Protein AF-A0AAW6RFQ7-F1 (afdb_monomer)

Organism: Gordonia rubripertincta (NCBI:txid36822)

Sequence (162 aa):
MSTLATMWAPAADTDRCWPTSPATTRRVLVVAREHMSGIAAAADVLRAAHEGTAPLGVQVCGLITVAAEPARASKDVLRYARTVAELAPHSYRVPWVKSLIPLLHRQLPTWRPTDGVKATRANPDGVLASVPSAIAAVGQQICDDLAADRAAAHSDPSQTVA

Structure (mmCIF, N/CA/C/O backbone):
data_AF-A0AAW6RFQ7-F1
#
_entry.id   AF-A0AAW6RFQ7-F1
#
loop_
_atom_site.group_PDB
_atom_site.id
_atom_site.type_symbol
_atom_site.label_atom_id
_atom_site.label_alt_id
_atom_site.label_comp_id
_atom_site.label_asym_id
_atom_site.label_entity_id
_atom_site.label_seq_id
_atom_site.pdbx_PDB_ins_code
_atom_site.Cartn_x
_atom_site.Cartn_y
_atom_site.Cartn_z
_atom_site.occupancy
_atom_site.B_iso_or_equiv
_atom_site.auth_seq_id
_atom_site.auth_comp_id
_atom_site.auth_asym_id
_atom_site.auth_atom_id
_atom_site.pdbx_PDB_model_num
ATOM 1 N N . MET A 1 1 ? -0.069 -14.949 0.328 1.00 72.75 1 MET A N 1
ATOM 2 C CA . MET A 1 1 ? 1.100 -14.046 0.495 1.00 72.75 1 MET A CA 1
ATOM 3 C C . MET A 1 1 ? 1.425 -13.313 -0.797 1.00 72.75 1 MET A C 1
ATOM 5 O O . MET A 1 1 ? 1.727 -13.935 -1.813 1.00 72.75 1 MET A O 1
ATOM 9 N N . SER A 1 2 ? 1.382 -11.985 -0.735 1.00 91.31 2 SER A N 1
ATOM 10 C CA . SER A 1 2 ? 1.662 -11.060 -1.835 1.00 91.31 2 SER A CA 1
ATOM 11 C C . SER A 1 2 ? 3.108 -10.556 -1.842 1.00 91.31 2 SER A C 1
ATOM 13 O O . SER A 1 2 ? 3.822 -10.629 -0.845 1.00 91.31 2 SER A O 1
ATOM 15 N N . THR A 1 3 ? 3.550 -10.008 -2.977 1.00 95.31 3 THR A N 1
ATOM 16 C CA . THR A 1 3 ? 4.915 -9.488 -3.165 1.00 95.31 3 THR A CA 1
ATOM 17 C C . THR A 1 3 ? 5.287 -8.423 -2.128 1.00 95.31 3 THR A C 1
ATOM 19 O O . THR A 1 3 ? 6.368 -8.498 -1.553 1.00 95.31 3 THR A O 1
ATOM 22 N N . LEU A 1 4 ? 4.405 -7.450 -1.855 1.00 96.00 4 LEU A N 1
ATOM 23 C CA . LEU A 1 4 ? 4.673 -6.395 -0.867 1.00 96.00 4 LEU A CA 1
ATOM 24 C C . LEU A 1 4 ? 4.757 -6.950 0.559 1.00 96.00 4 LEU A C 1
ATOM 26 O O . LEU A 1 4 ? 5.674 -6.582 1.285 1.00 96.00 4 LEU A O 1
ATOM 30 N N . ALA A 1 5 ? 3.862 -7.873 0.931 1.00 94.88 5 ALA A N 1
ATOM 31 C CA . ALA A 1 5 ? 3.899 -8.515 2.244 1.00 94.88 5 ALA A CA 1
ATOM 32 C C . ALA A 1 5 ? 5.208 -9.294 2.469 1.00 94.88 5 ALA A C 1
ATOM 34 O O . ALA A 1 5 ? 5.745 -9.293 3.566 1.00 94.88 5 ALA A O 1
ATOM 35 N N . THR A 1 6 ? 5.765 -9.909 1.425 1.00 96.06 6 THR A N 1
ATOM 36 C CA . THR A 1 6 ? 7.060 -10.607 1.518 1.00 96.06 6 THR A CA 1
ATOM 37 C C . THR A 1 6 ? 8.250 -9.651 1.569 1.00 96.06 6 THR A C 1
ATOM 39 O O . THR A 1 6 ? 9.237 -9.913 2.261 1.00 96.06 6 THR A O 1
ATOM 42 N N . MET A 1 7 ? 8.175 -8.531 0.846 1.00 96.75 7 MET A N 1
ATOM 43 C CA . MET A 1 7 ? 9.265 -7.555 0.796 1.00 96.75 7 MET A CA 1
ATOM 44 C C . MET A 1 7 ? 9.311 -6.637 2.018 1.00 96.75 7 MET A C 1
ATOM 46 O O . MET A 1 7 ? 10.375 -6.100 2.312 1.00 96.75 7 MET A O 1
ATOM 50 N N . TRP A 1 8 ? 8.215 -6.462 2.751 1.00 97.25 8 TRP A N 1
ATOM 51 C CA . TRP A 1 8 ? 8.188 -5.686 3.989 1.00 97.25 8 TRP A CA 1
ATOM 52 C C . TRP A 1 8 ? 8.020 -6.611 5.190 1.00 97.25 8 TRP A C 1
ATOM 54 O O . TRP A 1 8 ? 6.917 -7.059 5.477 1.00 97.25 8 TRP A O 1
ATOM 64 N N . ALA A 1 9 ? 9.096 -6.822 5.953 1.00 96.19 9 ALA A N 1
ATOM 65 C CA . ALA A 1 9 ? 9.071 -7.640 7.167 1.00 96.19 9 ALA A CA 1
ATOM 66 C C . ALA A 1 9 ? 7.926 -7.332 8.159 1.00 96.19 9 ALA A C 1
ATOM 68 O O . ALA A 1 9 ? 7.416 -8.283 8.748 1.00 96.19 9 ALA A O 1
ATOM 69 N N . PRO A 1 10 ? 7.518 -6.064 8.401 1.00 93.81 10 PRO A N 1
ATOM 70 C CA . PRO A 1 10 ? 6.429 -5.781 9.338 1.00 93.81 10 PRO A CA 1
ATOM 71 C C . PRO A 1 10 ? 5.029 -6.040 8.757 1.00 93.81 10 PRO A C 1
ATOM 73 O O . PRO A 1 10 ? 4.047 -5.922 9.488 1.00 93.81 10 PRO A O 1
ATOM 76 N N . ALA A 1 11 ? 4.913 -6.340 7.462 1.00 94.19 11 ALA A N 1
ATOM 77 C CA . ALA A 1 11 ? 3.638 -6.533 6.793 1.00 94.19 11 ALA A CA 1
ATOM 78 C C . ALA A 1 11 ? 3.251 -8.015 6.733 1.00 94.19 11 ALA A C 1
ATOM 80 O O . ALA A 1 11 ? 4.088 -8.910 6.658 1.00 94.19 11 ALA A O 1
ATOM 81 N N . ALA A 1 12 ? 1.946 -8.260 6.703 1.00 93.19 12 ALA A N 1
ATOM 82 C CA . ALA A 1 12 ? 1.369 -9.561 6.412 1.00 93.19 12 ALA A CA 1
ATOM 83 C C . ALA A 1 12 ? 0.228 -9.384 5.409 1.00 93.19 12 ALA A C 1
ATOM 85 O O . ALA A 1 12 ? -0.438 -8.350 5.381 1.00 93.19 12 ALA A O 1
ATOM 86 N N . ASP A 1 13 ? 0.020 -10.396 4.573 1.00 93.69 13 ASP A N 1
ATOM 87 C CA . ASP A 1 13 ? -1.126 -10.447 3.672 1.00 93.69 13 ASP A CA 1
ATOM 88 C C . ASP A 1 13 ? -2.339 -10.988 4.431 1.00 93.69 13 ASP A C 1
ATOM 90 O O . ASP A 1 13 ? -2.220 -11.978 5.153 1.00 93.69 13 ASP A O 1
ATOM 94 N N . THR A 1 14 ? -3.494 -10.349 4.268 1.00 91.69 14 THR A N 1
ATOM 95 C CA . THR A 1 14 ? -4.755 -10.794 4.872 1.00 91.69 14 THR A CA 1
ATOM 96 C C . THR A 1 14 ? -5.622 -11.595 3.897 1.00 91.69 14 THR A C 1
ATOM 98 O O . THR A 1 14 ? -6.793 -11.842 4.177 1.00 91.69 14 THR A O 1
ATOM 101 N N . ASP A 1 15 ? -5.071 -11.977 2.737 1.00 91.12 15 ASP A N 1
ATOM 102 C CA . ASP A 1 15 ? -5.719 -12.777 1.690 1.00 91.12 15 ASP A CA 1
ATOM 103 C C . ASP A 1 15 ? -7.090 -12.211 1.267 1.00 91.12 15 ASP A C 1
ATOM 105 O O . ASP A 1 15 ? -8.034 -12.941 0.969 1.00 91.12 15 ASP A O 1
ATOM 109 N N . ARG A 1 16 ? -7.178 -10.873 1.196 1.00 90.69 16 ARG A N 1
ATOM 110 C CA . ARG A 1 16 ? -8.393 -10.096 0.862 1.00 90.69 16 ARG A CA 1
ATOM 111 C C . ARG A 1 16 ? -9.527 -10.183 1.891 1.00 90.69 16 ARG A C 1
ATOM 113 O O . ARG A 1 16 ? -10.656 -9.808 1.583 1.00 90.69 16 ARG A O 1
ATOM 120 N N . CYS A 1 17 ? -9.223 -10.600 3.113 1.00 90.94 17 CYS A N 1
ATOM 121 C CA . CYS A 1 17 ? -10.136 -10.563 4.251 1.00 90.94 17 CYS A CA 1
ATOM 122 C C . CYS A 1 17 ? -9.695 -9.500 5.267 1.00 90.94 17 CYS A C 1
ATOM 124 O O . CYS A 1 17 ? -8.541 -9.069 5.287 1.00 90.94 17 CYS A O 1
ATOM 126 N N . TRP A 1 18 ? -10.605 -9.080 6.146 1.00 91.94 18 TRP A N 1
ATOM 127 C CA . TRP A 1 18 ? -10.227 -8.278 7.309 1.00 91.94 18 TRP A CA 1
ATOM 128 C C . TRP A 1 18 ? -9.437 -9.128 8.315 1.00 91.94 18 TRP A C 1
ATOM 130 O O . TRP A 1 18 ? -9.772 -10.301 8.504 1.00 91.94 18 TRP A O 1
ATOM 140 N N . PRO A 1 19 ? -8.422 -8.574 9.003 1.00 90.50 19 PRO A N 1
ATOM 141 C CA . PRO A 1 19 ? -7.747 -9.295 10.072 1.00 90.50 19 PRO A CA 1
ATOM 142 C C . PRO A 1 19 ? -8.709 -9.474 11.252 1.00 90.50 19 PRO A C 1
ATOM 144 O O . PRO A 1 19 ? -9.182 -8.506 11.844 1.00 90.50 19 PRO A O 1
ATOM 147 N N . THR A 1 20 ? -9.005 -10.723 11.602 1.00 82.44 20 THR A N 1
ATOM 148 C CA . THR A 1 20 ? -9.991 -11.055 12.644 1.00 82.44 20 THR A CA 1
ATOM 149 C C . THR A 1 20 ? -9.354 -11.351 14.000 1.00 82.44 20 THR A C 1
ATOM 151 O O . THR A 1 20 ? -9.986 -11.149 15.038 1.00 82.44 20 THR A O 1
ATOM 154 N N . SER A 1 21 ? -8.089 -11.777 14.037 1.00 82.69 21 SER A N 1
ATOM 155 C CA . SER A 1 21 ? -7.432 -12.144 15.293 1.00 82.69 21 SER A CA 1
ATOM 156 C C . SER A 1 21 ? -7.192 -10.916 16.187 1.00 82.69 21 SER A C 1
ATOM 158 O O . SER A 1 21 ? -6.618 -9.925 15.730 1.00 82.69 21 SER A O 1
ATOM 160 N N . PRO A 1 22 ? -7.632 -10.937 17.461 1.00 76.75 22 PRO A N 1
ATOM 161 C CA . PRO A 1 22 ? -7.318 -9.881 18.430 1.00 76.75 22 PRO A CA 1
ATOM 162 C C . PRO A 1 22 ? -5.865 -9.928 18.901 1.00 76.75 22 PRO A C 1
ATOM 164 O O . PRO A 1 22 ? -5.359 -8.932 19.403 1.00 76.75 22 PRO A O 1
ATOM 167 N N . ALA A 1 23 ? -5.187 -11.065 18.726 1.00 77.94 23 ALA A N 1
ATOM 168 C CA . ALA A 1 23 ? -3.791 -11.238 19.118 1.00 77.94 23 ALA A CA 1
ATOM 169 C C . ALA A 1 23 ? -2.801 -10.607 18.120 1.00 77.94 23 ALA A C 1
ATOM 171 O O . ALA A 1 23 ? -1.606 -10.544 18.394 1.00 77.94 23 ALA A O 1
ATOM 172 N N . THR A 1 24 ? -3.278 -10.158 16.956 1.00 76.81 24 THR A N 1
ATOM 173 C CA . THR A 1 24 ? -2.456 -9.552 15.903 1.00 76.81 24 THR A CA 1
ATOM 174 C C . THR A 1 24 ? -2.784 -8.079 15.727 1.00 76.81 24 THR A C 1
ATOM 176 O O . THR A 1 24 ? -3.908 -7.651 15.977 1.00 76.81 24 THR A O 1
ATOM 179 N N . THR A 1 25 ? -1.822 -7.300 15.229 1.00 79.94 25 THR A N 1
ATOM 180 C CA . THR A 1 25 ? -2.070 -5.903 14.855 1.00 79.94 25 THR A CA 1
ATOM 181 C C . THR A 1 25 ? -3.185 -5.829 13.811 1.00 79.94 25 THR A C 1
ATOM 183 O O . THR A 1 25 ? -3.111 -6.482 12.775 1.00 79.94 25 THR A O 1
ATOM 186 N N . ARG A 1 26 ? -4.205 -5.007 14.075 1.00 89.50 26 ARG A N 1
ATOM 187 C CA . ARG A 1 26 ? -5.365 -4.795 13.192 1.00 89.50 26 ARG A CA 1
ATOM 188 C C . ARG A 1 26 ? -5.288 -3.477 12.405 1.00 89.50 26 ARG A C 1
ATOM 190 O O . ARG A 1 26 ? -6.310 -2.925 12.011 1.00 89.50 26 ARG A O 1
ATOM 197 N N . ARG A 1 27 ? -4.070 -2.972 12.184 1.00 93.31 27 ARG A N 1
ATOM 198 C CA . ARG A 1 27 ? -3.789 -1.836 11.293 1.00 93.31 27 ARG A CA 1
ATOM 199 C C . ARG A 1 27 ? -3.691 -2.341 9.861 1.00 93.31 27 ARG A C 1
ATOM 201 O O . ARG A 1 27 ? -2.885 -3.226 9.587 1.00 93.31 27 ARG A O 1
ATOM 208 N N . VAL A 1 28 ? -4.518 -1.803 8.974 1.00 95.25 28 VAL A N 1
ATOM 209 C CA . VAL A 1 28 ? -4.699 -2.313 7.612 1.00 95.25 28 VAL A CA 1
ATOM 210 C C . VAL A 1 28 ? -4.349 -1.242 6.593 1.00 95.25 28 VAL A C 1
ATOM 212 O O . VAL A 1 28 ? -4.797 -0.101 6.684 1.00 95.25 28 VAL A O 1
ATOM 215 N N . LEU A 1 29 ? -3.582 -1.642 5.585 1.00 97.00 29 LEU A N 1
ATOM 216 C CA . LEU A 1 29 ? -3.356 -0.869 4.371 1.00 97.00 29 LEU A CA 1
ATOM 217 C C . LEU A 1 29 ? -4.093 -1.566 3.229 1.00 97.00 29 LEU A C 1
ATOM 219 O O . LEU A 1 29 ? -3.898 -2.760 3.000 1.00 97.00 29 LEU A O 1
ATOM 223 N N . VAL A 1 30 ? -4.938 -0.829 2.515 1.00 97.50 30 VAL A N 1
ATOM 224 C CA . VAL A 1 30 ? -5.637 -1.349 1.334 1.00 97.50 30 VAL A CA 1
ATOM 225 C C . VAL A 1 30 ? -4.704 -1.219 0.140 1.00 97.50 30 VAL A C 1
ATOM 227 O O . VAL A 1 30 ? -4.186 -0.138 -0.117 1.00 97.50 30 VAL A O 1
ATOM 230 N N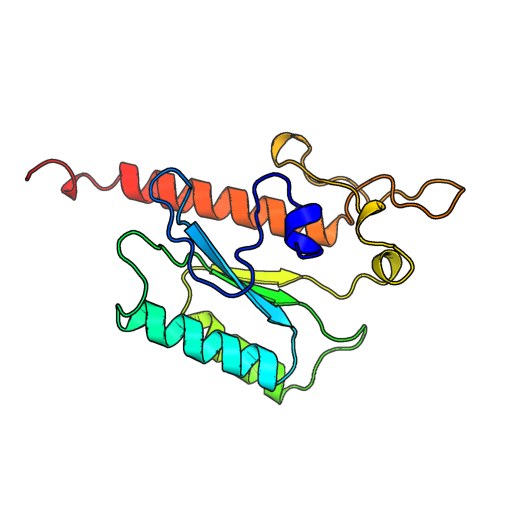 . VAL A 1 31 ? -4.475 -2.302 -0.600 1.00 97.88 31 VAL A N 1
ATOM 231 C CA . VAL A 1 31 ? -3.596 -2.295 -1.778 1.00 97.88 31 VAL A CA 1
ATOM 232 C C . VAL A 1 31 ? -4.421 -2.490 -3.041 1.00 97.88 31 VAL A C 1
ATOM 234 O O . VAL A 1 31 ? -5.171 -3.458 -3.151 1.00 97.88 31 VAL A O 1
ATOM 237 N N . ALA A 1 32 ? -4.227 -1.622 -4.030 1.00 97.44 32 ALA A N 1
ATOM 238 C CA . ALA A 1 32 ? -4.809 -1.776 -5.358 1.00 97.44 32 ALA A CA 1
ATOM 239 C C . ALA A 1 32 ? -3.785 -1.483 -6.451 1.00 97.44 32 ALA A C 1
ATOM 241 O O . ALA A 1 32 ? -2.972 -0.566 -6.344 1.00 97.44 32 ALA A O 1
ATOM 242 N N . ARG A 1 33 ? -3.839 -2.237 -7.552 1.00 96.06 33 ARG A N 1
ATOM 243 C CA . ARG A 1 33 ? -3.130 -1.826 -8.767 1.00 96.06 33 ARG A CA 1
ATOM 244 C C . ARG A 1 33 ? -3.888 -0.700 -9.470 1.00 96.06 33 ARG A C 1
ATOM 246 O O . ARG A 1 33 ? -5.112 -0.624 -9.392 1.00 96.06 33 ARG A O 1
ATOM 253 N N . GLU A 1 34 ? -3.154 0.130 -10.207 1.00 96.50 34 GLU A N 1
ATOM 254 C CA . GLU A 1 34 ? -3.669 1.229 -11.037 1.00 96.50 34 GLU A CA 1
ATOM 255 C C . GLU A 1 34 ? -4.422 0.712 -12.285 1.00 96.50 34 GLU A C 1
ATOM 257 O O . GLU A 1 34 ? -4.051 0.986 -13.423 1.00 96.50 34 GLU A O 1
ATOM 262 N N . HIS A 1 35 ? -5.504 -0.039 -12.073 1.00 95.62 35 HIS A N 1
ATOM 263 C CA . HIS A 1 35 ? -6.517 -0.395 -13.069 1.00 95.62 35 HIS A CA 1
ATOM 264 C C . HIS A 1 35 ? -7.909 -0.124 -12.492 1.00 95.62 35 HIS A C 1
ATOM 266 O O . HIS A 1 35 ? -8.109 -0.216 -11.281 1.00 95.62 35 HIS A O 1
ATOM 272 N N . MET A 1 36 ? -8.887 0.181 -13.352 1.00 96.25 36 MET A N 1
ATOM 273 C CA . MET A 1 36 ? -10.207 0.650 -12.906 1.00 96.25 36 MET A CA 1
ATOM 274 C C . MET A 1 36 ? -10.879 -0.308 -11.911 1.00 96.25 36 MET A C 1
ATOM 276 O O . MET A 1 36 ? -11.360 0.130 -10.874 1.00 96.25 36 MET A O 1
ATOM 280 N N . SER A 1 37 ? -10.835 -1.619 -12.170 1.00 96.88 37 SER A N 1
ATOM 281 C CA . SER A 1 37 ? -11.415 -2.621 -11.265 1.00 96.88 37 SER A CA 1
ATOM 282 C C . SER A 1 37 ? -10.713 -2.711 -9.906 1.00 96.88 37 SER A C 1
ATOM 284 O O . SER A 1 37 ? -11.359 -3.005 -8.908 1.00 96.88 37 SER A O 1
ATOM 286 N N . GLY A 1 38 ? -9.406 -2.446 -9.844 1.00 96.38 38 GLY A N 1
ATOM 287 C CA . GLY A 1 38 ? -8.632 -2.494 -8.60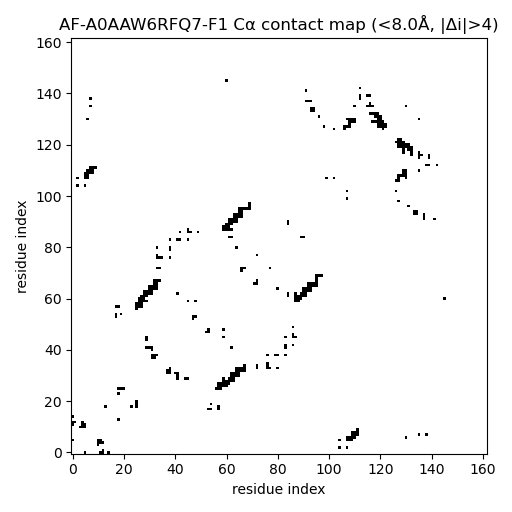4 1.00 96.38 38 GLY A CA 1
ATOM 288 C C . GLY A 1 38 ? -8.920 -1.278 -7.740 1.00 96.38 38 GLY A C 1
ATOM 289 O O . GLY A 1 38 ? -9.155 -1.412 -6.544 1.00 96.38 38 GLY A O 1
ATOM 290 N N . ILE A 1 39 ? -8.968 -0.101 -8.366 1.00 98.12 39 ILE A N 1
ATOM 291 C CA . ILE A 1 39 ? -9.323 1.143 -7.681 1.00 98.12 39 ILE A CA 1
ATOM 292 C C . ILE A 1 39 ? -10.787 1.124 -7.221 1.00 98.12 39 ILE A C 1
ATOM 294 O O . ILE A 1 39 ? -11.061 1.540 -6.100 1.00 98.12 39 ILE A O 1
ATOM 298 N N . ALA A 1 40 ? -11.711 0.590 -8.028 1.00 98.25 40 ALA A N 1
ATOM 299 C CA . ALA A 1 40 ? -13.108 0.419 -7.625 1.00 98.25 40 ALA A CA 1
ATOM 300 C C . ALA A 1 40 ? -13.240 -0.507 -6.406 1.00 98.25 40 ALA A C 1
ATOM 302 O O . ALA A 1 40 ? -13.851 -0.123 -5.415 1.00 98.25 40 ALA A O 1
ATOM 303 N N . ALA A 1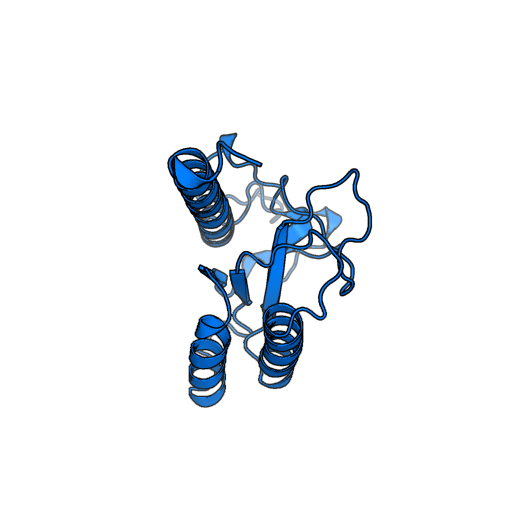 41 ? -12.576 -1.668 -6.424 1.00 97.81 41 ALA A N 1
ATOM 304 C CA . ALA A 1 41 ? -12.582 -2.585 -5.285 1.00 97.81 41 ALA A CA 1
ATOM 305 C C . ALA A 1 41 ? -11.981 -1.953 -4.015 1.00 97.81 41 ALA A C 1
ATOM 307 O O . ALA A 1 41 ? -12.495 -2.163 -2.919 1.00 97.81 41 ALA A O 1
ATOM 308 N N . ALA A 1 42 ? -10.918 -1.149 -4.144 1.00 97.88 42 ALA A N 1
ATOM 309 C CA . ALA A 1 42 ? -10.385 -0.393 -3.012 1.00 97.88 42 ALA A CA 1
ATOM 310 C C . ALA A 1 42 ? -11.391 0.636 -2.484 1.00 97.88 42 ALA A C 1
ATOM 312 O O . ALA A 1 42 ? -11.532 0.770 -1.272 1.00 97.88 42 ALA A O 1
ATOM 313 N N . ALA A 1 43 ? -12.110 1.329 -3.370 1.00 97.94 43 ALA A N 1
ATOM 314 C CA . ALA A 1 43 ? -13.144 2.276 -2.972 1.00 97.94 43 ALA A CA 1
ATOM 315 C C . ALA A 1 43 ? -14.245 1.598 -2.152 1.00 97.94 43 ALA A C 1
ATOM 317 O O . ALA A 1 43 ? -14.654 2.140 -1.131 1.00 97.94 43 ALA A O 1
ATOM 318 N N . ASP A 1 44 ? -14.689 0.411 -2.560 1.00 96.62 44 ASP A N 1
ATOM 319 C CA . ASP A 1 44 ? -15.735 -0.329 -1.849 1.00 96.62 44 ASP A CA 1
ATOM 320 C C . ASP A 1 44 ? -15.279 -0.733 -0.440 1.00 96.62 44 ASP A C 1
ATOM 322 O O . ASP A 1 44 ? -15.999 -0.513 0.534 1.00 96.62 44 ASP A O 1
ATOM 326 N N . VAL A 1 45 ? -14.047 -1.235 -0.306 1.00 96.06 45 VAL A N 1
ATOM 327 C CA . VAL A 1 45 ? -13.458 -1.591 0.997 1.00 96.06 45 VAL A CA 1
ATOM 328 C C . VAL A 1 45 ? -13.292 -0.363 1.899 1.00 96.06 45 VAL A C 1
ATOM 330 O O . VAL A 1 45 ? -13.609 -0.426 3.087 1.00 96.06 45 VAL A O 1
ATOM 333 N N . LEU A 1 46 ? -12.809 0.758 1.352 1.00 96.75 46 LEU A N 1
ATOM 334 C CA . LEU A 1 46 ? -12.596 1.992 2.113 1.00 96.75 46 LEU A CA 1
ATOM 335 C C . LEU A 1 46 ? -13.916 2.636 2.551 1.00 96.75 46 LEU A C 1
ATOM 337 O O . LEU A 1 46 ? -14.017 3.074 3.695 1.00 96.75 46 LEU A O 1
ATOM 341 N N . ARG A 1 47 ? -14.941 2.645 1.690 1.00 95.50 47 ARG A N 1
ATOM 342 C CA . ARG A 1 47 ? -16.286 3.114 2.060 1.00 95.50 47 ARG A CA 1
ATOM 343 C C . ARG A 1 47 ? -16.896 2.244 3.147 1.00 95.50 47 ARG A C 1
ATOM 345 O O . ARG A 1 47 ? -17.331 2.782 4.155 1.00 95.50 47 ARG A O 1
ATOM 352 N N . ALA A 1 48 ? -16.831 0.919 3.006 1.00 92.19 48 ALA A N 1
ATOM 353 C CA . ALA A 1 48 ? -17.328 0.005 4.032 1.00 92.19 48 ALA A CA 1
ATOM 354 C C . ALA A 1 48 ? -16.638 0.235 5.390 1.00 92.19 48 ALA A C 1
ATOM 356 O O . ALA A 1 48 ? -17.288 0.189 6.434 1.00 92.19 48 ALA A O 1
ATOM 357 N N . ALA A 1 49 ? -15.331 0.516 5.394 1.00 92.12 49 ALA A N 1
ATOM 358 C CA . ALA A 1 49 ? -14.613 0.875 6.614 1.00 92.12 49 ALA A CA 1
ATOM 359 C C . ALA A 1 49 ? -15.061 2.233 7.184 1.00 92.12 49 ALA A C 1
ATOM 361 O O . ALA A 1 49 ? -15.275 2.338 8.389 1.00 92.12 49 ALA A O 1
ATOM 362 N N . HIS A 1 50 ? -15.243 3.246 6.332 1.00 89.75 50 HIS A N 1
ATOM 363 C CA . HIS A 1 50 ? -15.728 4.572 6.726 1.00 89.75 50 HIS A CA 1
ATOM 364 C C . HIS A 1 50 ? -17.151 4.531 7.306 1.00 89.75 50 HIS A C 1
ATOM 366 O O . HIS A 1 50 ? -17.452 5.216 8.278 1.00 89.75 50 HIS A O 1
ATOM 372 N N . GLU A 1 51 ? -18.006 3.673 6.755 1.00 90.94 51 GLU A N 1
ATOM 373 C CA . GLU A 1 51 ? -19.377 3.422 7.211 1.00 90.94 51 GLU A CA 1
ATOM 374 C C . GLU A 1 51 ? -19.440 2.539 8.475 1.00 90.94 51 GLU A C 1
ATOM 376 O O . GLU A 1 51 ? -20.525 2.222 8.956 1.00 90.94 51 GLU A O 1
ATOM 381 N N . GLY A 1 52 ? -18.294 2.121 9.028 1.00 87.25 52 GLY A N 1
ATOM 382 C CA . GLY A 1 52 ? -18.231 1.327 10.258 1.00 87.25 52 GLY A CA 1
ATOM 383 C C . GLY A 1 52 ? -18.568 -0.157 10.079 1.00 87.25 52 GLY A C 1
ATOM 384 O O . GLY A 1 52 ? -18.856 -0.843 11.056 1.00 87.25 52 GLY A O 1
ATOM 385 N N . THR A 1 53 ? -18.513 -0.676 8.850 1.00 89.50 53 THR A N 1
ATOM 386 C CA . THR A 1 53 ? -18.789 -2.094 8.538 1.00 89.50 53 THR A CA 1
ATOM 387 C C . THR A 1 53 ? -17.556 -2.992 8.737 1.00 89.50 53 THR A C 1
ATOM 389 O O . THR A 1 53 ? -17.648 -4.220 8.693 1.00 89.50 53 THR A O 1
ATOM 392 N N . ALA A 1 54 ? -16.375 -2.411 8.973 1.00 88.69 54 ALA A N 1
ATOM 393 C CA . ALA A 1 54 ? -15.179 -3.181 9.305 1.00 88.69 54 ALA A CA 1
ATOM 394 C C . ALA A 1 54 ? -15.303 -3.842 10.699 1.00 88.69 54 ALA A C 1
ATOM 396 O O . ALA A 1 54 ? -15.900 -3.258 11.606 1.00 88.69 54 ALA A O 1
ATOM 397 N N . PRO A 1 55 ? -14.720 -5.040 10.914 1.00 88.62 55 PRO A N 1
ATOM 398 C CA . PRO A 1 55 ? -14.722 -5.683 12.224 1.00 88.62 55 PRO A CA 1
ATOM 399 C C . PRO A 1 55 ? -14.131 -4.797 13.326 1.00 88.62 55 PRO A C 1
ATOM 401 O O . PRO A 1 55 ? -13.195 -4.030 13.096 1.00 88.62 55 PRO A O 1
ATOM 404 N N . LEU A 1 56 ? -14.635 -4.957 14.552 1.00 86.25 56 LEU A N 1
ATOM 405 C CA . LEU A 1 56 ? -14.221 -4.149 15.699 1.00 86.25 56 LEU A CA 1
ATOM 406 C C . LEU A 1 56 ? -12.694 -4.140 15.881 1.00 86.25 56 LEU A C 1
ATOM 408 O O . LEU A 1 56 ? -12.040 -5.184 15.907 1.00 86.25 56 LEU A O 1
ATOM 412 N N . GLY A 1 57 ? -12.129 -2.947 16.060 1.00 87.50 57 GLY A N 1
ATOM 413 C CA . GLY A 1 57 ? -10.696 -2.746 16.277 1.00 87.50 57 GLY A CA 1
ATOM 414 C C . GLY A 1 57 ? -9.839 -2.827 15.011 1.00 87.50 57 GLY A C 1
ATOM 415 O O . GLY A 1 57 ? -8.626 -2.669 15.116 1.00 87.50 57 GLY A O 1
ATOM 416 N N . VAL A 1 58 ? -10.428 -3.061 13.832 1.00 92.06 58 VAL A N 1
ATOM 417 C CA . VAL A 1 58 ? -9.741 -2.827 12.557 1.00 92.06 58 VAL A CA 1
ATOM 418 C C . VAL A 1 58 ? -9.589 -1.329 12.340 1.00 92.06 58 VAL A C 1
ATOM 420 O O . VAL A 1 58 ? -10.564 -0.584 12.369 1.00 92.06 58 VAL A O 1
ATOM 423 N N . GLN A 1 59 ? -8.355 -0.899 12.097 1.00 92.56 59 GLN A N 1
ATOM 424 C CA . GLN A 1 59 ? -8.024 0.476 11.759 1.00 92.56 59 GLN A CA 1
ATOM 425 C C . GLN A 1 59 ? -7.452 0.504 10.346 1.00 92.56 59 GLN A C 1
ATOM 427 O O . GLN A 1 59 ? -6.354 0.000 10.106 1.00 92.56 59 GLN A O 1
ATOM 432 N N . VAL A 1 60 ? -8.182 1.097 9.405 1.00 95.75 60 VAL A N 1
ATOM 433 C CA . VAL A 1 60 ? -7.636 1.379 8.076 1.00 95.75 60 VAL A CA 1
ATOM 434 C C . VAL A 1 60 ? -6.714 2.587 8.180 1.00 95.75 60 VAL A C 1
ATOM 436 O O . VAL A 1 60 ? -7.142 3.669 8.569 1.00 95.75 60 VAL A O 1
ATOM 439 N N . CYS A 1 61 ? -5.445 2.395 7.837 1.00 96.56 61 CYS A N 1
ATOM 440 C CA . CYS A 1 61 ? -4.422 3.429 7.944 1.00 96.56 61 CYS A CA 1
ATOM 441 C C . CYS A 1 61 ? -4.129 4.118 6.612 1.00 96.56 61 CYS A C 1
ATOM 443 O O . CYS A 1 61 ? -3.631 5.236 6.600 1.00 96.56 61 CYS A O 1
ATOM 445 N N . GLY A 1 62 ? -4.414 3.475 5.481 1.00 97.50 62 GLY A N 1
ATOM 446 C CA . GLY A 1 62 ? -4.047 4.058 4.200 1.00 97.50 62 GLY A CA 1
ATOM 447 C C . GLY A 1 62 ? -4.381 3.217 2.980 1.00 97.50 62 GLY A C 1
ATOM 448 O O . GLY A 1 62 ? -4.725 2.034 3.078 1.00 97.50 62 GLY A O 1
ATOM 449 N N . LEU A 1 63 ? -4.226 3.852 1.821 1.00 98.50 63 LEU A N 1
ATOM 450 C CA . LEU A 1 63 ? -4.323 3.251 0.495 1.00 98.50 63 LEU A CA 1
ATOM 451 C C . LEU A 1 63 ? -2.939 3.188 -0.159 1.00 98.50 63 LEU A C 1
ATOM 453 O O . LEU A 1 63 ? -2.250 4.197 -0.278 1.00 98.50 63 LEU A O 1
ATOM 457 N N . ILE A 1 64 ? -2.556 2.021 -0.665 1.00 98.50 64 ILE A N 1
ATOM 458 C CA . ILE A 1 64 ? -1.382 1.833 -1.515 1.00 98.50 64 ILE A CA 1
ATOM 459 C C . ILE A 1 64 ? -1.861 1.582 -2.939 1.00 98.50 64 ILE A C 1
ATOM 461 O O . ILE A 1 64 ? -2.526 0.585 -3.226 1.00 98.50 64 ILE A O 1
ATOM 465 N N . THR A 1 65 ? -1.455 2.453 -3.854 1.00 98.06 65 THR A N 1
ATOM 466 C CA . THR A 1 65 ? -1.609 2.228 -5.291 1.00 98.06 65 THR A CA 1
ATOM 467 C C . THR A 1 65 ? -0.324 1.649 -5.876 1.00 98.06 65 THR A C 1
ATOM 469 O O . THR A 1 65 ? 0.777 2.075 -5.535 1.00 98.06 65 THR A O 1
ATOM 472 N N . VAL A 1 66 ? -0.441 0.650 -6.747 1.00 97.62 66 VAL A N 1
ATOM 473 C CA . VAL A 1 66 ? 0.701 0.005 -7.411 1.00 97.62 66 VAL A CA 1
ATOM 474 C C . VAL A 1 66 ? 0.585 0.224 -8.913 1.00 97.62 66 VAL A C 1
ATOM 476 O O . VAL A 1 66 ? -0.410 -0.178 -9.521 1.00 97.62 66 VAL A O 1
ATOM 479 N N . ALA A 1 67 ? 1.596 0.839 -9.524 1.00 96.62 67 ALA A N 1
ATOM 480 C CA . ALA A 1 67 ? 1.582 1.108 -10.959 1.00 96.62 67 ALA A CA 1
ATOM 481 C C . ALA A 1 67 ? 1.372 -0.182 -11.770 1.00 96.62 67 ALA A C 1
ATOM 483 O O . ALA A 1 67 ? 2.026 -1.202 -11.535 1.00 96.62 67 ALA A O 1
ATOM 484 N N . ALA A 1 68 ? 0.434 -0.144 -12.716 1.00 92.75 68 ALA A N 1
ATOM 485 C CA . ALA A 1 68 ? 0.062 -1.315 -13.508 1.00 92.75 68 ALA A CA 1
ATOM 486 C C . ALA A 1 68 ? 1.021 -1.589 -14.675 1.00 92.75 68 ALA A C 1
ATOM 488 O O . ALA A 1 68 ? 1.123 -2.731 -15.121 1.00 92.75 68 ALA A O 1
ATOM 489 N N . GLU A 1 69 ? 1.724 -0.561 -15.141 1.00 91.38 69 GLU A N 1
ATOM 490 C CA . GLU A 1 69 ? 2.603 -0.595 -16.304 1.00 91.38 69 GLU A CA 1
ATOM 491 C C . GLU A 1 69 ? 3.796 0.365 -16.111 1.00 91.38 69 GLU A C 1
ATOM 493 O O . GLU A 1 69 ? 3.755 1.219 -15.220 1.00 91.38 69 GLU A O 1
ATOM 498 N N . PRO A 1 70 ? 4.872 0.248 -16.915 1.00 90.00 70 PRO A N 1
ATOM 499 C CA . PRO A 1 70 ? 6.001 1.182 -16.860 1.00 90.00 70 PRO A CA 1
ATOM 500 C C . PRO A 1 70 ? 5.605 2.613 -17.236 1.00 90.00 70 PRO A C 1
ATOM 502 O O . PRO A 1 70 ? 6.203 3.575 -16.754 1.00 90.00 70 PRO A O 1
ATOM 505 N N . ALA A 1 71 ? 4.626 2.741 -18.133 1.00 86.94 71 ALA A N 1
ATOM 506 C CA . ALA A 1 71 ? 4.058 4.014 -18.528 1.00 86.94 71 ALA A CA 1
ATOM 507 C C . ALA A 1 71 ? 3.124 4.562 -17.441 1.00 86.94 71 ALA A C 1
ATOM 509 O O . ALA A 1 71 ? 2.784 3.912 -16.452 1.00 86.94 71 ALA A O 1
ATOM 510 N N . ARG A 1 72 ? 2.700 5.810 -17.619 1.00 81.75 72 ARG A N 1
ATOM 511 C CA . ARG A 1 72 ? 1.693 6.394 -16.743 1.00 81.75 72 ARG A CA 1
ATOM 512 C C . ARG A 1 72 ? 0.331 5.787 -17.078 1.00 81.75 72 ARG A C 1
ATOM 514 O O . ARG A 1 72 ? -0.096 5.891 -18.223 1.00 81.75 72 ARG A O 1
ATOM 521 N N . ALA A 1 73 ? -0.353 5.252 -16.066 1.00 86.31 73 ALA A N 1
ATOM 522 C CA . ALA A 1 73 ? -1.727 4.777 -16.196 1.00 86.31 73 ALA A CA 1
ATOM 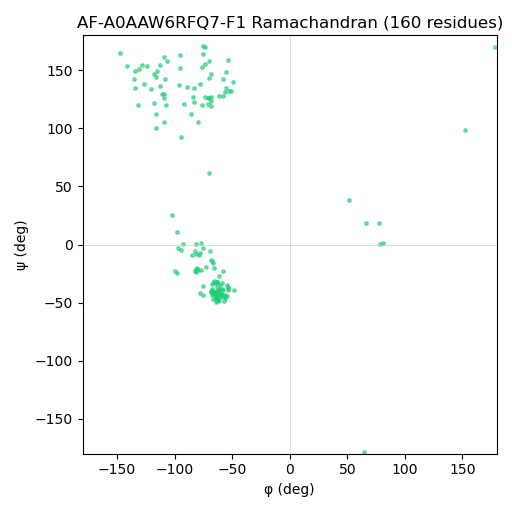523 C C . ALA A 1 73 ? -2.658 5.862 -16.775 1.00 86.31 73 ALA A C 1
ATOM 525 O O . ALA A 1 73 ? -2.382 7.066 -16.679 1.00 86.31 73 ALA A O 1
ATOM 526 N N . SER A 1 74 ? -3.794 5.432 -17.337 1.00 90.56 74 SER A N 1
ATOM 527 C CA . SER A 1 74 ? -4.816 6.339 -17.873 1.00 90.56 74 SER A CA 1
ATOM 528 C C . SER A 1 74 ? -5.188 7.440 -16.871 1.00 90.56 74 SER A C 1
ATOM 530 O O . SER A 1 74 ? -5.339 7.194 -15.669 1.00 90.56 74 SER A O 1
ATOM 532 N N . LYS A 1 75 ? -5.385 8.666 -17.378 1.00 93.94 75 LYS A N 1
ATOM 533 C CA . LYS A 1 75 ? -5.779 9.829 -16.565 1.00 93.94 75 LYS A CA 1
ATOM 534 C C . LYS A 1 75 ? -7.042 9.553 -15.749 1.00 93.94 75 LYS A C 1
ATOM 536 O O . LYS A 1 75 ? -7.123 10.022 -14.619 1.00 93.94 75 LYS A O 1
ATOM 541 N N . ASP A 1 76 ? -7.983 8.781 -16.289 1.00 96.00 76 ASP A N 1
ATOM 542 C CA . ASP A 1 76 ? -9.225 8.438 -15.592 1.00 96.00 76 ASP A CA 1
ATOM 543 C C . ASP A 1 76 ? -8.981 7.558 -14.371 1.00 96.00 76 ASP A C 1
ATOM 545 O O . ASP A 1 76 ? -9.534 7.825 -13.307 1.00 96.00 76 ASP A O 1
ATOM 549 N N . VAL A 1 77 ? -8.093 6.569 -14.495 1.00 96.19 77 VAL A N 1
ATOM 550 C CA . VAL A 1 77 ? -7.712 5.699 -13.377 1.00 96.19 77 VAL A CA 1
ATOM 551 C C . VAL A 1 77 ? -7.015 6.513 -12.293 1.00 96.19 77 VAL A C 1
ATOM 553 O O . VAL A 1 77 ? -7.359 6.386 -11.124 1.00 96.19 77 VAL A O 1
ATOM 556 N N . LEU A 1 78 ? -6.076 7.388 -12.665 1.00 94.75 78 LEU A N 1
ATOM 557 C CA . LEU A 1 78 ? -5.349 8.216 -11.697 1.00 94.75 78 LEU A CA 1
ATOM 558 C C . LEU A 1 78 ? -6.246 9.250 -11.012 1.00 94.75 78 LEU A C 1
ATOM 560 O O . LEU A 1 78 ? -6.090 9.505 -9.819 1.00 94.75 78 LEU A O 1
ATOM 564 N N . ARG A 1 79 ? -7.186 9.842 -11.754 1.00 97.06 79 ARG A N 1
ATOM 565 C CA . ARG A 1 79 ? -8.190 10.753 -11.197 1.00 97.06 79 ARG A CA 1
ATOM 566 C C . ARG A 1 79 ? -9.061 10.022 -10.184 1.00 97.06 79 ARG A C 1
ATOM 568 O O . ARG A 1 79 ? -9.217 10.512 -9.073 1.00 97.06 79 ARG A O 1
ATOM 575 N N . TYR A 1 80 ? -9.574 8.848 -10.548 1.00 97.88 80 TYR A N 1
ATOM 576 C CA . TYR A 1 80 ? -10.406 8.071 -9.643 1.00 97.88 80 TYR A CA 1
ATOM 577 C C . TYR A 1 80 ? -9.621 7.597 -8.413 1.00 97.88 80 TYR A C 1
ATOM 579 O O . TYR A 1 80 ? -10.100 7.748 -7.295 1.00 97.88 80 TYR A O 1
ATOM 587 N N . ALA A 1 81 ? -8.381 7.133 -8.590 1.00 97.44 81 ALA A N 1
ATOM 588 C CA . ALA A 1 81 ? -7.507 6.747 -7.484 1.00 97.44 81 ALA A CA 1
ATOM 589 C C . ALA A 1 81 ? -7.249 7.904 -6.510 1.00 97.44 81 ALA A C 1
ATOM 591 O O . ALA A 1 81 ? -7.245 7.681 -5.304 1.00 97.44 81 ALA A O 1
ATOM 592 N N . ARG A 1 82 ? -7.087 9.139 -7.011 1.00 97.38 82 ARG A N 1
ATOM 593 C CA . ARG A 1 82 ? -6.958 10.331 -6.161 1.00 97.38 82 ARG A CA 1
ATOM 594 C C . ARG A 1 82 ? -8.220 10.577 -5.333 1.00 97.38 82 ARG A C 1
ATOM 596 O O . ARG A 1 82 ? -8.093 10.794 -4.140 1.00 97.38 82 ARG A O 1
ATOM 603 N N . THR A 1 83 ? -9.406 10.501 -5.935 1.00 98.00 83 THR A N 1
ATOM 604 C CA . THR A 1 83 ? -10.671 10.637 -5.191 1.00 98.00 83 THR A CA 1
ATOM 605 C C . THR A 1 83 ? -10.826 9.538 -4.140 1.00 98.00 83 THR A C 1
ATOM 607 O O . THR A 1 83 ? -11.234 9.802 -3.020 1.00 98.00 83 THR A O 1
ATOM 610 N N . VAL A 1 84 ? -10.475 8.295 -4.474 1.00 97.94 84 VAL A N 1
ATOM 611 C CA . VAL A 1 84 ? -10.553 7.173 -3.527 1.00 97.94 84 VAL A CA 1
ATOM 612 C C . VAL A 1 84 ? -9.546 7.325 -2.384 1.00 97.94 84 VAL A C 1
ATOM 614 O O . VAL A 1 84 ? -9.852 6.950 -1.256 1.00 97.94 84 VAL A O 1
ATOM 617 N N . ALA A 1 85 ? -8.372 7.904 -2.645 1.00 97.69 85 ALA A N 1
ATOM 618 C CA . ALA A 1 85 ? -7.364 8.166 -1.623 1.00 97.69 85 ALA A CA 1
ATOM 619 C C . ALA A 1 85 ? -7.852 9.121 -0.520 1.00 97.69 85 ALA A C 1
ATOM 621 O O . ALA A 1 85 ? -7.388 8.999 0.606 1.00 97.69 85 ALA A O 1
ATOM 622 N N . GLU A 1 86 ? -8.811 10.009 -0.804 1.00 96.56 86 GLU A N 1
ATOM 623 C CA . GLU A 1 86 ? -9.405 10.925 0.188 1.00 96.56 86 GLU A CA 1
ATOM 624 C C . GLU A 1 86 ? -10.217 10.193 1.274 1.00 96.56 86 GLU A C 1
ATOM 626 O O . GLU A 1 86 ? -10.494 10.764 2.325 1.00 96.56 86 GLU A O 1
ATOM 631 N N . LEU A 1 87 ? -10.578 8.921 1.053 1.00 96.06 87 LEU A N 1
ATOM 632 C CA . LEU A 1 87 ? -11.254 8.080 2.050 1.00 96.06 87 LEU A CA 1
ATOM 633 C C . LEU A 1 87 ? -10.292 7.461 3.074 1.00 96.06 87 LEU A C 1
ATOM 635 O O . LEU A 1 87 ? -10.745 6.813 4.018 1.00 96.06 87 LEU A O 1
ATOM 639 N N . ALA A 1 88 ? -8.980 7.591 2.871 1.00 96.69 88 ALA A N 1
ATOM 640 C CA . ALA A 1 88 ? -7.965 6.972 3.709 1.00 96.69 88 ALA A CA 1
ATOM 641 C C . ALA A 1 88 ? -7.091 8.041 4.391 1.00 96.69 88 ALA A C 1
ATOM 643 O O . ALA A 1 88 ? -6.825 9.075 3.780 1.00 96.69 88 ALA A O 1
ATOM 644 N N . PRO A 1 89 ? -6.597 7.799 5.622 1.00 96.56 89 PRO A N 1
ATOM 645 C CA . PRO A 1 89 ? -5.726 8.756 6.310 1.00 96.56 89 PRO A CA 1
ATOM 646 C C . PRO A 1 89 ? -4.444 9.057 5.527 1.00 96.56 89 PRO A C 1
ATOM 648 O O . PRO A 1 89 ? -4.052 10.212 5.394 1.00 96.56 89 PRO A O 1
ATOM 651 N N . HIS A 1 90 ? -3.836 8.011 4.959 1.00 98.31 90 HIS A N 1
ATOM 652 C CA . HIS A 1 90 ? -2.619 8.114 4.160 1.00 98.31 90 HIS A CA 1
ATOM 653 C C . HIS A 1 90 ? -2.792 7.517 2.768 1.00 98.31 90 HIS A C 1
ATOM 655 O O . HIS A 1 90 ? -3.574 6.585 2.548 1.00 98.31 90 HIS A O 1
ATOM 661 N N . SER A 1 91 ? -2.002 8.011 1.815 1.00 98.25 91 SER A N 1
ATOM 662 C CA . SER A 1 91 ? -1.939 7.440 0.472 1.00 98.25 91 SER A CA 1
ATOM 663 C C . SER A 1 91 ? -0.502 7.288 -0.007 1.00 98.25 91 SER A C 1
ATOM 665 O O . SER A 1 91 ? 0.318 8.197 0.106 1.00 98.25 91 SER A O 1
ATOM 667 N N . TYR A 1 92 ? -0.211 6.124 -0.574 1.00 98.38 92 TYR A N 1
ATOM 668 C CA . TYR A 1 92 ? 1.113 5.743 -1.038 1.00 98.38 92 TYR A CA 1
ATOM 669 C C . TYR A 1 92 ? 1.051 5.248 -2.474 1.00 98.38 92 TYR A C 1
ATOM 671 O O . TYR A 1 92 ? 0.036 4.716 -2.941 1.00 98.38 92 TYR A O 1
ATOM 679 N N . ARG A 1 93 ? 2.176 5.367 -3.177 1.00 97.19 93 ARG A N 1
ATOM 680 C CA . ARG A 1 93 ? 2.312 4.854 -4.536 1.00 97.19 93 ARG A CA 1
ATOM 681 C C . ARG A 1 93 ? 3.590 4.049 -4.689 1.00 97.19 93 ARG A C 1
ATOM 683 O O . ARG A 1 93 ? 4.687 4.582 -4.559 1.00 97.19 93 ARG A O 1
ATOM 690 N N . VAL A 1 94 ? 3.440 2.780 -5.047 1.00 97.31 94 VAL A N 1
ATOM 691 C CA . VAL A 1 94 ? 4.541 1.910 -5.457 1.00 97.31 94 VAL A CA 1
ATOM 692 C C . VAL A 1 94 ? 4.692 2.004 -6.978 1.00 97.31 94 VAL A C 1
ATOM 694 O O . VAL A 1 94 ? 3.738 1.710 -7.707 1.00 97.31 94 VAL A O 1
ATOM 697 N N . PRO A 1 95 ? 5.863 2.419 -7.494 1.00 95.94 95 PRO A N 1
ATOM 698 C CA . PRO A 1 95 ? 6.074 2.518 -8.931 1.00 95.94 95 PRO A CA 1
ATOM 699 C C . PRO A 1 95 ? 6.218 1.136 -9.572 1.00 95.94 95 PRO A C 1
ATOM 701 O O . PRO A 1 95 ? 6.393 0.119 -8.901 1.00 95.94 95 PRO A O 1
ATOM 704 N N . TRP A 1 96 ? 6.202 1.106 -10.902 1.00 95.31 96 TRP A N 1
ATOM 705 C CA . TRP A 1 96 ? 6.504 -0.104 -11.650 1.00 95.31 96 TRP A CA 1
ATOM 706 C C . TRP A 1 96 ? 7.983 -0.459 -11.489 1.00 95.31 96 TRP A C 1
ATOM 708 O O . TRP A 1 96 ? 8.860 0.340 -11.823 1.00 95.31 96 TRP A O 1
ATOM 718 N N . VAL A 1 97 ? 8.272 -1.673 -11.017 1.00 94.25 97 VAL A N 1
ATOM 719 C CA . VAL A 1 97 ? 9.645 -2.145 -10.804 1.00 94.25 97 VAL A CA 1
ATOM 720 C C . VAL A 1 97 ? 9.943 -3.331 -11.711 1.00 94.25 97 VAL A C 1
ATOM 722 O O . VAL A 1 97 ? 9.604 -4.476 -11.416 1.00 94.25 97 VAL A O 1
ATOM 725 N N . LYS A 1 98 ? 10.635 -3.053 -12.822 1.00 92.25 98 LYS A N 1
ATOM 726 C CA . LYS A 1 98 ? 10.957 -4.053 -13.853 1.00 92.25 98 LYS A CA 1
ATOM 727 C C . LYS A 1 98 ? 11.766 -5.241 -13.313 1.00 92.25 98 LYS A C 1
ATOM 729 O O . LYS A 1 98 ? 11.578 -6.355 -13.788 1.00 92.25 98 LYS A O 1
ATOM 734 N N . SER A 1 99 ? 12.636 -5.026 -12.324 1.00 91.44 99 SER A N 1
ATOM 735 C CA . SER A 1 99 ? 13.487 -6.083 -11.761 1.00 91.44 99 SER A CA 1
ATOM 736 C C . SER A 1 99 ? 12.725 -7.159 -10.984 1.00 91.44 99 SER A C 1
ATOM 738 O O . SER A 1 99 ? 13.295 -8.212 -10.730 1.00 91.44 99 SER A O 1
ATOM 740 N N . LEU A 1 100 ? 11.452 -6.935 -10.634 1.00 92.44 100 LEU A N 1
ATOM 741 C CA . LEU A 1 100 ? 10.621 -7.948 -9.977 1.00 92.44 100 LEU A CA 1
ATOM 742 C C . LEU A 1 100 ? 9.998 -8.949 -10.954 1.00 92.44 100 LEU A C 1
ATOM 744 O O . LEU A 1 100 ? 9.649 -10.049 -10.546 1.00 92.44 100 LEU A O 1
ATOM 748 N N . ILE A 1 101 ? 9.859 -8.584 -12.232 1.00 92.19 101 ILE A N 1
ATOM 749 C CA . ILE A 1 101 ? 9.163 -9.392 -13.244 1.00 92.19 101 ILE A CA 1
ATOM 750 C C . ILE A 1 101 ? 9.720 -10.818 -13.397 1.00 92.19 101 ILE A C 1
ATOM 752 O O . ILE A 1 101 ? 8.909 -11.738 -13.481 1.00 92.19 101 ILE A O 1
ATOM 756 N N . PRO A 1 102 ? 11.048 -11.053 -13.426 1.00 92.00 102 PRO A N 1
ATOM 757 C CA . PRO A 1 102 ? 11.577 -12.408 -13.575 1.00 92.00 102 PRO A CA 1
ATOM 758 C C . PRO A 1 102 ? 11.633 -13.202 -12.259 1.00 92.00 102 PRO A C 1
ATOM 760 O O . PRO A 1 102 ? 12.011 -14.371 -12.284 1.00 92.00 102 PRO A O 1
ATOM 763 N N . LEU A 1 103 ? 11.319 -12.592 -11.111 1.00 91.75 103 LEU A N 1
ATOM 764 C CA . LEU A 1 103 ? 11.532 -13.214 -9.807 1.00 91.75 103 LEU A CA 1
ATOM 765 C C . LEU A 1 103 ? 10.326 -14.037 -9.367 1.00 91.75 103 LEU A C 1
ATOM 767 O O . LEU A 1 103 ? 9.179 -13.589 -9.389 1.00 91.75 103 LEU A O 1
ATOM 771 N N . LEU A 1 104 ? 10.608 -15.230 -8.861 1.00 91.44 104 LEU A N 1
ATOM 772 C CA . LEU A 1 104 ? 9.650 -16.012 -8.101 1.00 91.44 104 LEU A CA 1
ATOM 773 C C . LEU A 1 104 ? 9.466 -15.405 -6.714 1.00 91.44 104 LEU A C 1
ATOM 775 O O . LEU A 1 104 ? 10.378 -14.815 -6.140 1.00 91.44 104 LEU A O 1
ATOM 779 N N . HIS A 1 105 ? 8.308 -15.664 -6.116 1.00 90.12 105 HIS A N 1
ATOM 780 C CA . HIS A 1 105 ? 7.987 -15.174 -4.780 1.00 90.12 105 HIS A CA 1
ATOM 781 C C . HIS A 1 105 ? 9.046 -15.540 -3.720 1.00 90.12 105 HIS A C 1
ATOM 783 O O . HIS A 1 105 ? 9.419 -14.708 -2.903 1.00 90.12 105 HIS A O 1
ATOM 789 N N . ARG A 1 106 ? 9.601 -16.760 -3.782 1.00 91.31 106 ARG A N 1
ATOM 790 C CA . ARG A 1 106 ? 10.672 -17.235 -2.881 1.00 91.31 106 ARG A CA 1
ATOM 791 C C . ARG A 1 106 ? 12.030 -16.542 -3.066 1.00 91.31 106 ARG A C 1
ATOM 793 O O . ARG A 1 106 ? 12.920 -16.747 -2.255 1.00 91.31 106 ARG A O 1
ATOM 800 N N . GLN A 1 107 ? 12.210 -15.802 -4.15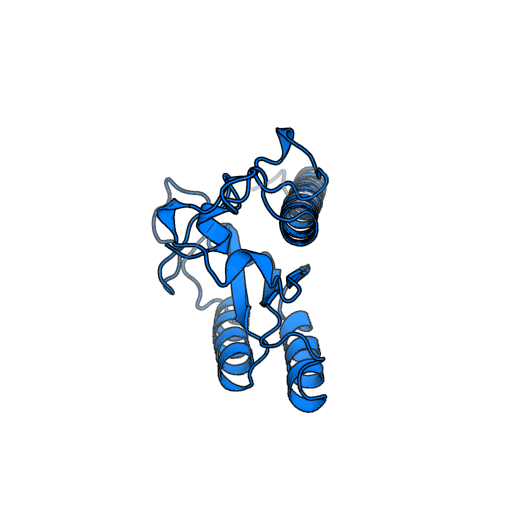9 1.00 92.50 107 GLN A N 1
ATOM 801 C CA . GLN A 1 107 ? 13.435 -15.056 -4.469 1.00 92.50 107 GLN A CA 1
ATOM 802 C C . GLN A 1 107 ? 13.323 -13.583 -4.061 1.00 92.50 107 GLN A C 1
ATOM 804 O O . GLN A 1 107 ? 14.271 -12.824 -4.255 1.00 92.50 107 GLN A O 1
ATOM 809 N N . LEU A 1 108 ? 12.164 -13.156 -3.551 1.00 94.25 108 LEU A N 1
ATOM 810 C CA . LEU A 1 108 ? 11.964 -11.779 -3.133 1.00 94.25 108 LEU A CA 1
ATOM 811 C C . LEU A 1 108 ? 12.785 -11.501 -1.866 1.00 94.25 108 LEU A C 1
ATOM 813 O O . LEU A 1 108 ? 12.638 -12.226 -0.881 1.00 94.25 108 LEU A O 1
ATOM 817 N N . PRO A 1 109 ? 13.630 -10.458 -1.865 1.00 95.12 109 PRO A N 1
ATOM 818 C CA . PRO A 1 109 ? 14.318 -10.033 -0.658 1.00 95.12 109 PRO A CA 1
ATOM 819 C C . PRO A 1 109 ? 13.323 -9.409 0.322 1.00 95.12 109 PRO A C 1
ATOM 821 O O . PRO A 1 109 ? 12.285 -8.887 -0.079 1.00 95.12 109 PRO A O 1
ATOM 824 N N . THR A 1 110 ? 13.681 -9.387 1.600 1.00 96.25 110 THR A N 1
ATOM 825 C CA . THR A 1 110 ? 12.887 -8.745 2.652 1.00 96.25 110 THR A CA 1
ATOM 826 C C . THR A 1 110 ? 13.633 -7.537 3.210 1.00 96.25 110 THR A C 1
ATOM 828 O O . THR A 1 110 ? 14.833 -7.601 3.467 1.00 96.25 110 THR A O 1
ATOM 831 N N . TRP A 1 111 ? 12.911 -6.438 3.403 1.00 97.12 111 TRP A N 1
ATOM 832 C CA . TRP A 1 111 ? 13.374 -5.198 4.016 1.00 97.12 111 TRP A CA 1
ATOM 833 C C . TRP A 1 111 ? 12.758 -5.024 5.404 1.00 97.12 111 TRP A C 1
ATOM 835 O O . TRP A 1 111 ? 11.579 -5.337 5.614 1.00 97.12 111 TRP A O 1
ATOM 845 N N . ARG A 1 112 ? 13.547 -4.500 6.346 1.00 96.81 112 ARG A N 1
ATOM 846 C CA . ARG A 1 112 ? 13.104 -4.083 7.681 1.00 96.81 112 ARG A CA 1
ATOM 847 C C . ARG A 1 112 ? 13.276 -2.570 7.843 1.00 96.81 112 ARG A C 1
ATOM 849 O O . ARG A 1 112 ? 14.265 -2.037 7.344 1.00 96.81 112 ARG A O 1
ATOM 856 N N . PRO A 1 113 ? 12.428 -1.892 8.636 1.00 95.25 113 PRO A N 1
ATOM 857 C CA . PRO A 1 113 ? 12.606 -0.468 8.944 1.00 95.25 113 PRO A CA 1
ATOM 858 C C . PRO A 1 113 ? 13.997 -0.134 9.501 1.00 95.25 113 PRO A C 1
ATOM 860 O O . PRO A 1 113 ? 14.601 0.867 9.135 1.00 95.25 113 PRO A O 1
ATOM 863 N N . THR A 1 114 ? 14.568 -1.030 10.310 1.00 94.25 114 THR A N 1
ATOM 864 C CA . THR A 1 114 ? 15.926 -0.889 10.860 1.00 94.25 114 THR A CA 1
ATOM 865 C C . THR A 1 114 ? 17.033 -0.938 9.807 1.00 94.25 114 THR A C 1
ATOM 867 O O . THR A 1 114 ? 18.147 -0.500 10.079 1.00 94.25 114 THR A O 1
ATOM 870 N N . ASP A 1 115 ? 16.763 -1.486 8.619 1.00 90.69 115 ASP A N 1
ATOM 871 C CA . ASP A 1 115 ? 17.738 -1.524 7.530 1.00 90.69 115 ASP A CA 1
ATOM 872 C C . ASP A 1 115 ? 17.859 -0.161 6.833 1.00 90.69 115 ASP A C 1
ATOM 874 O O . ASP A 1 115 ? 18.878 0.090 6.186 1.00 90.69 115 ASP A O 1
ATOM 878 N N . GLY A 1 116 ? 16.841 0.702 6.945 1.00 91.94 116 GLY A N 1
ATOM 879 C CA . GLY A 1 116 ? 16.724 1.949 6.192 1.00 91.94 116 GLY A CA 1
ATOM 880 C C . GLY A 1 116 ? 16.584 1.735 4.679 1.00 91.94 116 GLY A C 1
ATOM 881 O O . GLY A 1 116 ? 16.548 0.609 4.172 1.00 91.94 116 GLY A O 1
ATOM 882 N N . VAL A 1 117 ? 16.494 2.828 3.920 1.00 93.69 117 VAL A N 1
ATOM 883 C CA . VAL A 1 117 ? 16.395 2.774 2.453 1.00 93.69 117 VAL A CA 1
ATOM 884 C C . VAL A 1 117 ? 17.795 2.690 1.848 1.00 93.69 117 VAL A C 1
ATOM 886 O O . VAL A 1 117 ? 18.575 3.638 1.913 1.00 93.69 117 VAL A O 1
ATOM 889 N N . LYS A 1 118 ? 18.119 1.550 1.232 1.00 90.19 118 LYS A N 1
ATOM 890 C CA . LYS A 1 118 ? 19.397 1.324 0.537 1.00 90.19 118 LYS A CA 1
ATOM 891 C C . LYS A 1 118 ? 19.200 1.324 -0.974 1.00 90.19 118 LYS A C 1
ATOM 893 O O . LYS A 1 118 ? 18.109 1.050 -1.472 1.00 90.19 118 LYS A O 1
ATOM 898 N N . ALA A 1 119 ? 20.277 1.584 -1.712 1.00 86.75 119 ALA A N 1
ATOM 899 C CA . ALA A 1 119 ? 20.280 1.418 -3.160 1.00 86.75 119 ALA A CA 1
ATOM 900 C C . ALA A 1 119 ? 19.915 -0.028 -3.549 1.00 86.75 119 ALA A C 1
ATOM 902 O O . ALA A 1 119 ? 20.321 -0.992 -2.886 1.00 86.75 119 ALA A O 1
ATOM 903 N N . THR A 1 120 ? 19.154 -0.173 -4.635 1.00 86.81 120 THR A N 1
ATOM 904 C CA . THR A 1 120 ? 18.820 -1.479 -5.214 1.00 86.81 120 THR A CA 1
ATOM 905 C C . THR A 1 120 ? 20.101 -2.183 -5.645 1.00 86.81 120 THR A C 1
ATOM 907 O O . THR A 1 120 ? 20.898 -1.611 -6.389 1.00 86.81 120 THR A O 1
ATOM 910 N N . ARG A 1 121 ? 20.292 -3.428 -5.206 1.00 83.38 121 ARG A N 1
ATOM 911 C CA . ARG A 1 121 ? 21.427 -4.265 -5.605 1.00 83.38 121 ARG A CA 1
ATOM 912 C C . ARG A 1 121 ? 20.925 -5.599 -6.138 1.00 83.38 121 ARG A C 1
ATOM 914 O O . ARG A 1 121 ? 20.018 -6.197 -5.563 1.00 83.38 121 ARG A O 1
ATOM 921 N N . ALA A 1 122 ? 21.537 -6.053 -7.222 1.00 83.38 122 ALA 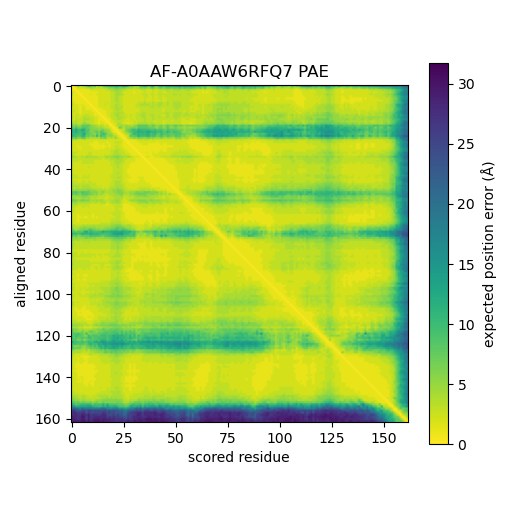A N 1
ATOM 922 C CA . ALA A 1 122 ? 21.352 -7.386 -7.773 1.00 83.38 122 ALA A CA 1
ATOM 923 C C . ALA A 1 122 ? 22.677 -8.145 -7.693 1.00 83.38 122 ALA A C 1
ATOM 925 O O . ALA A 1 122 ? 23.747 -7.551 -7.849 1.00 83.38 122 ALA A O 1
ATOM 926 N N . ASN A 1 123 ? 22.591 -9.440 -7.433 1.00 83.06 123 ASN A N 1
ATOM 927 C CA . ASN A 1 123 ? 23.719 -10.352 -7.503 1.00 83.06 123 ASN A CA 1
ATOM 928 C C . ASN A 1 123 ? 24.065 -10.663 -8.975 1.00 83.06 123 ASN A C 1
ATOM 930 O O . ASN A 1 123 ? 23.241 -10.430 -9.866 1.00 83.06 123 ASN A O 1
ATOM 934 N N . PRO A 1 124 ? 25.264 -11.212 -9.254 1.00 78.12 124 PRO A N 1
ATOM 935 C CA . PRO A 1 124 ? 25.674 -11.589 -10.612 1.00 78.12 124 PRO A CA 1
ATOM 936 C C . PRO A 1 124 ? 24.745 -12.603 -11.301 1.00 78.12 124 PRO A C 1
ATOM 938 O O . PRO A 1 124 ? 24.701 -12.662 -12.524 1.00 78.12 124 PRO A O 1
ATOM 941 N N . ASP A 1 125 ? 23.992 -13.380 -10.521 1.00 77.31 125 ASP A N 1
ATOM 942 C CA . ASP A 1 125 ? 22.995 -14.360 -10.972 1.00 77.31 125 ASP A CA 1
ATOM 943 C C . ASP A 1 125 ? 21.626 -13.736 -11.325 1.00 77.31 125 ASP A C 1
ATOM 945 O O . ASP A 1 125 ? 20.694 -14.448 -11.701 1.00 77.31 125 ASP A O 1
ATOM 949 N N . GLY A 1 126 ? 21.486 -12.410 -11.207 1.00 74.81 126 GLY A N 1
ATOM 950 C CA . GLY A 1 126 ? 20.248 -11.680 -11.484 1.00 74.81 126 GLY A CA 1
ATOM 951 C C . GLY A 1 126 ? 19.225 -11.698 -10.343 1.00 74.81 126 GLY A C 1
ATOM 952 O O . GLY A 1 126 ? 18.159 -11.093 -10.486 1.00 74.81 126 GLY A O 1
ATOM 953 N N . VAL A 1 127 ? 19.531 -12.334 -9.205 1.00 83.38 127 VAL A N 1
ATOM 954 C CA . VAL A 1 127 ? 18.679 -12.305 -8.007 1.00 83.38 127 VAL A CA 1
ATOM 955 C C . VAL A 1 127 ? 18.865 -10.974 -7.278 1.00 83.38 127 VAL A C 1
ATOM 957 O O . VAL A 1 127 ? 19.979 -10.470 -7.129 1.00 83.38 127 VAL A O 1
ATOM 960 N N . LEU A 1 128 ? 17.772 -10.374 -6.802 1.00 89.75 128 LEU A N 1
ATOM 961 C CA . LEU A 1 128 ? 17.856 -9.141 -6.022 1.00 89.75 128 LEU A CA 1
ATOM 962 C C . LEU A 1 128 ? 18.458 -9.410 -4.638 1.00 89.75 128 LEU A C 1
ATOM 964 O O . LEU A 1 128 ? 17.903 -10.159 -3.841 1.00 89.75 128 LEU A O 1
ATOM 968 N N . ALA A 1 129 ? 19.569 -8.738 -4.343 1.00 89.50 129 ALA A N 1
ATOM 969 C CA . ALA A 1 129 ? 20.244 -8.789 -3.048 1.00 89.50 129 ALA A CA 1
ATOM 970 C C . ALA A 1 129 ? 19.590 -7.864 -2.008 1.00 89.50 129 ALA A C 1
ATOM 972 O O . ALA A 1 129 ? 19.792 -8.022 -0.805 1.00 89.50 129 ALA A O 1
ATOM 973 N N . SER A 1 130 ? 18.837 -6.862 -2.464 1.00 93.12 130 SER A N 1
ATOM 974 C CA . SER A 1 130 ? 18.062 -5.961 -1.614 1.00 93.12 130 SER A CA 1
ATOM 975 C C . SER A 1 130 ? 16.722 -5.624 -2.252 1.00 93.12 130 SER A C 1
ATOM 977 O O . SER A 1 130 ? 16.575 -5.634 -3.477 1.00 93.12 130 SER A O 1
ATOM 979 N N . VAL A 1 131 ? 15.741 -5.298 -1.407 1.00 95.62 131 VAL A N 1
ATOM 980 C CA . VAL A 1 131 ? 14.462 -4.751 -1.868 1.00 95.62 131 VAL A CA 1
ATOM 981 C C . VAL A 1 131 ? 14.733 -3.502 -2.711 1.00 95.62 131 VAL A C 1
ATOM 983 O O . VAL A 1 131 ? 15.550 -2.669 -2.308 1.00 95.62 131 VAL A O 1
ATOM 986 N N . PRO A 1 132 ? 14.072 -3.353 -3.874 1.00 95.88 132 PRO A N 1
ATOM 987 C CA . PRO A 1 132 ? 14.194 -2.155 -4.689 1.00 95.88 132 PRO A CA 1
ATOM 988 C C . PRO A 1 132 ? 13.961 -0.886 -3.868 1.00 95.88 132 PRO A C 1
ATOM 990 O O . PRO A 1 132 ? 12.972 -0.792 -3.141 1.00 95.88 132 PRO A O 1
ATOM 993 N N . SER A 1 133 ? 14.845 0.101 -4.010 1.00 95.56 133 SER A N 1
ATOM 994 C CA . SER A 1 133 ? 14.859 1.305 -3.166 1.00 95.56 133 SER A CA 1
ATOM 995 C C . SER A 1 133 ? 13.516 2.033 -3.133 1.00 95.56 133 SER A C 1
ATOM 997 O O . SER A 1 133 ? 13.097 2.481 -2.075 1.00 95.56 133 SER A O 1
ATOM 999 N N . ALA A 1 134 ? 12.798 2.090 -4.257 1.00 95.88 134 ALA A N 1
ATOM 1000 C CA . ALA A 1 134 ? 11.475 2.705 -4.324 1.00 95.88 134 ALA A CA 1
ATOM 1001 C C . ALA A 1 134 ? 10.420 1.981 -3.465 1.00 95.88 134 ALA A C 1
ATOM 1003 O O . ALA A 1 134 ? 9.536 2.619 -2.906 1.00 95.88 134 ALA A O 1
ATOM 1004 N N . ILE A 1 135 ? 10.516 0.657 -3.333 1.00 97.19 135 ILE A N 1
ATOM 1005 C CA . ILE A 1 135 ? 9.616 -0.144 -2.492 1.00 97.19 135 ILE A CA 1
ATOM 1006 C C . ILE A 1 135 ? 10.010 -0.007 -1.022 1.00 97.19 135 ILE A C 1
ATOM 1008 O O . ILE A 1 135 ? 9.140 0.141 -0.165 1.00 97.19 135 ILE A O 1
ATOM 1012 N N . ALA A 1 136 ? 11.312 -0.022 -0.725 1.00 97.44 136 ALA A N 1
ATOM 1013 C CA . ALA A 1 136 ? 11.817 0.223 0.624 1.00 97.44 136 ALA A CA 1
ATOM 1014 C C . ALA A 1 136 ? 11.452 1.634 1.116 1.00 97.44 136 ALA A C 1
ATOM 1016 O O . ALA A 1 136 ? 11.050 1.789 2.260 1.00 97.44 136 ALA A O 1
ATOM 1017 N N . ALA A 1 137 ? 11.515 2.646 0.244 1.00 97.75 137 ALA A N 1
ATOM 1018 C CA . ALA A 1 137 ? 11.126 4.018 0.563 1.00 97.75 137 ALA A CA 1
ATOM 1019 C C . ALA A 1 137 ? 9.643 4.136 0.927 1.00 97.75 137 ALA A C 1
ATOM 1021 O O . ALA A 1 137 ? 9.315 4.788 1.910 1.00 97.75 137 ALA A O 1
ATOM 1022 N N . VAL A 1 138 ? 8.754 3.461 0.189 1.00 98.38 138 VAL A N 1
ATOM 1023 C CA . VAL A 1 138 ? 7.328 3.410 0.550 1.00 98.38 138 VAL A CA 1
ATOM 1024 C C . VAL A 1 138 ? 7.128 2.707 1.895 1.00 98.38 138 VAL A C 1
ATOM 1026 O O . VAL A 1 138 ? 6.379 3.203 2.727 1.00 98.38 138 VAL A O 1
ATOM 1029 N N . GLY A 1 139 ? 7.826 1.592 2.136 1.00 97.75 139 GLY A N 1
ATOM 1030 C CA . GLY A 1 139 ? 7.783 0.898 3.428 1.00 97.75 139 GLY A CA 1
ATOM 1031 C C . GLY A 1 139 ? 8.253 1.777 4.590 1.00 97.75 139 GLY A C 1
ATOM 1032 O O . GLY A 1 139 ? 7.615 1.794 5.639 1.00 97.75 139 GLY A O 1
ATOM 1033 N N . GLN A 1 140 ? 9.330 2.541 4.390 1.00 98.00 140 GLN A N 1
ATOM 1034 C CA . GLN A 1 140 ? 9.844 3.487 5.380 1.00 98.00 140 GLN A CA 1
ATOM 1035 C C . GLN A 1 140 ? 8.831 4.597 5.659 1.00 98.00 140 GLN A C 1
ATOM 1037 O O . GLN A 1 140 ? 8.493 4.811 6.816 1.00 98.00 140 GLN A O 1
ATOM 1042 N N . GLN A 1 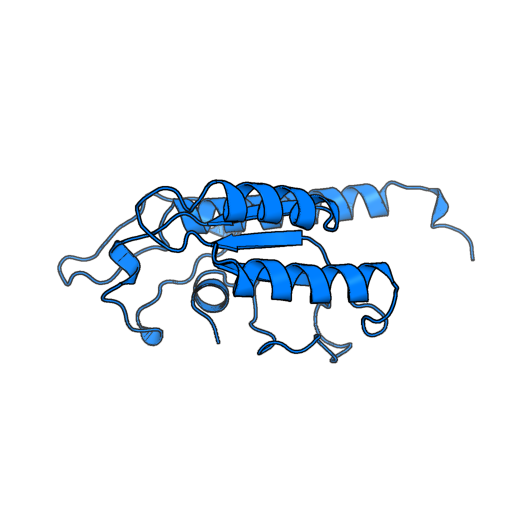141 ? 8.287 5.220 4.608 1.00 98.12 141 GLN A N 1
ATOM 1043 C CA . GLN A 1 141 ? 7.283 6.275 4.739 1.00 98.12 141 GLN A CA 1
ATOM 1044 C C . GLN A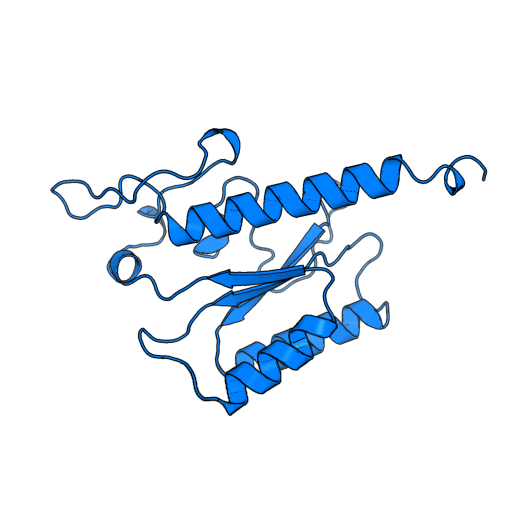 1 141 ? 6.062 5.793 5.535 1.00 98.12 141 GLN A C 1
ATOM 1046 O O . GLN A 1 141 ? 5.624 6.473 6.453 1.00 98.12 141 GLN A O 1
ATOM 1051 N N . ILE A 1 142 ? 5.559 4.587 5.243 1.00 97.81 142 ILE A N 1
ATOM 1052 C CA . ILE A 1 142 ? 4.462 3.972 6.005 1.00 97.81 142 ILE A CA 1
ATOM 1053 C C . ILE A 1 142 ? 4.827 3.861 7.489 1.00 97.81 142 ILE A C 1
ATOM 1055 O O . ILE A 1 142 ? 4.025 4.205 8.351 1.00 97.81 142 ILE A O 1
ATOM 1059 N N . CYS A 1 143 ? 6.016 3.353 7.814 1.00 97.19 143 CYS A N 1
ATOM 1060 C CA . CYS A 1 143 ? 6.428 3.211 9.209 1.00 97.19 143 CYS A CA 1
ATOM 1061 C C . CYS A 1 143 ? 6.538 4.561 9.925 1.00 97.19 143 CYS A C 1
ATOM 1063 O O . CYS A 1 143 ? 6.121 4.654 11.080 1.00 97.19 143 CYS A O 1
ATOM 1065 N N . ASP A 1 144 ? 7.063 5.578 9.246 1.00 97.38 144 ASP A N 1
ATOM 1066 C CA . ASP A 1 144 ? 7.231 6.921 9.796 1.00 97.38 144 ASP A CA 1
ATOM 1067 C C . ASP A 1 144 ? 5.867 7.579 10.062 1.00 97.38 144 ASP A C 1
ATOM 1069 O O . ASP A 1 144 ? 5.625 8.061 11.171 1.00 97.38 144 ASP A O 1
ATOM 1073 N N . ASP A 1 145 ? 4.940 7.507 9.104 1.00 97.88 145 ASP A N 1
ATOM 1074 C CA . ASP A 1 145 ? 3.590 8.066 9.238 1.00 97.88 145 ASP A CA 1
ATOM 1075 C C . ASP A 1 145 ? 2.798 7.361 10.351 1.00 97.88 145 ASP A C 1
ATOM 1077 O O . ASP A 1 145 ? 2.203 8.008 11.211 1.00 97.88 145 ASP A O 1
ATOM 1081 N N . LEU A 1 146 ? 2.851 6.024 10.416 1.00 95.88 146 LEU A N 1
ATOM 1082 C CA . LEU A 1 146 ? 2.174 5.266 11.476 1.00 95.88 146 LEU A CA 1
ATOM 1083 C C . LEU A 1 146 ? 2.771 5.532 12.864 1.00 95.88 146 LEU A C 1
ATOM 1085 O O . LEU A 1 146 ? 2.056 5.478 13.872 1.00 95.88 146 LEU A O 1
ATOM 1089 N N . ALA A 1 147 ? 4.079 5.785 12.944 1.00 95.00 147 ALA A N 1
ATOM 1090 C CA . ALA A 1 147 ? 4.722 6.192 14.186 1.00 95.00 147 ALA A CA 1
ATOM 1091 C C . ALA A 1 147 ? 4.278 7.603 14.601 1.00 95.00 147 ALA A C 1
ATOM 1093 O O . ALA A 1 147 ? 3.998 7.817 15.785 1.00 95.00 147 ALA A O 1
ATOM 1094 N N . ALA A 1 148 ? 4.157 8.530 13.646 1.00 96.00 148 ALA A N 1
ATOM 1095 C CA . ALA A 1 148 ? 3.655 9.881 13.879 1.00 96.00 148 ALA A CA 1
ATOM 1096 C C . ALA A 1 148 ? 2.190 9.876 14.344 1.00 96.00 148 ALA A C 1
ATOM 1098 O O . ALA A 1 148 ? 1.884 10.478 15.374 1.00 96.00 148 ALA A O 1
ATOM 1099 N N . ASP A 1 149 ? 1.312 9.118 13.680 1.00 95.12 149 ASP A N 1
ATOM 1100 C CA . ASP A 1 149 ? -0.094 8.952 14.078 1.00 95.12 149 ASP A CA 1
ATOM 1101 C C . ASP A 1 149 ? -0.210 8.402 15.502 1.00 95.12 149 ASP A C 1
ATOM 1103 O O . ASP A 1 149 ? -1.011 8.867 16.318 1.00 95.12 149 ASP A O 1
ATOM 1107 N N . ARG A 1 150 ? 0.623 7.407 15.833 1.00 92.06 150 ARG A N 1
ATOM 1108 C CA . ARG A 1 150 ? 0.675 6.846 17.183 1.00 92.06 150 ARG A CA 1
ATOM 1109 C C . ARG A 1 150 ? 1.125 7.903 18.189 1.00 92.06 150 ARG A C 1
ATOM 1111 O O . ARG A 1 150 ? 0.529 7.978 19.260 1.00 92.06 150 ARG A O 1
ATOM 1118 N N . ALA A 1 151 ? 2.160 8.682 17.890 1.00 92.56 151 ALA A N 1
ATOM 1119 C CA . ALA A 1 151 ? 2.639 9.731 18.786 1.00 92.56 151 ALA A CA 1
ATOM 1120 C C . ALA A 1 151 ? 1.571 10.816 19.011 1.00 92.56 151 ALA A C 1
ATOM 1122 O O . ALA A 1 151 ? 1.342 11.200 20.159 1.00 92.56 151 ALA A O 1
ATOM 1123 N N . ALA A 1 152 ? 0.865 11.234 17.955 1.00 90.38 152 ALA A N 1
ATOM 1124 C CA . ALA A 1 152 ? -0.251 12.176 18.033 1.00 90.38 152 ALA A CA 1
ATOM 1125 C C . ALA A 1 152 ? -1.386 11.643 18.926 1.00 90.38 152 ALA A C 1
ATOM 1127 O O . ALA A 1 152 ? -1.844 12.341 19.825 1.00 90.38 152 ALA A O 1
ATOM 1128 N N . ALA A 1 153 ? -1.767 10.370 18.772 1.00 86.88 153 ALA A N 1
ATOM 1129 C CA . ALA A 1 153 ? -2.803 9.754 19.605 1.00 86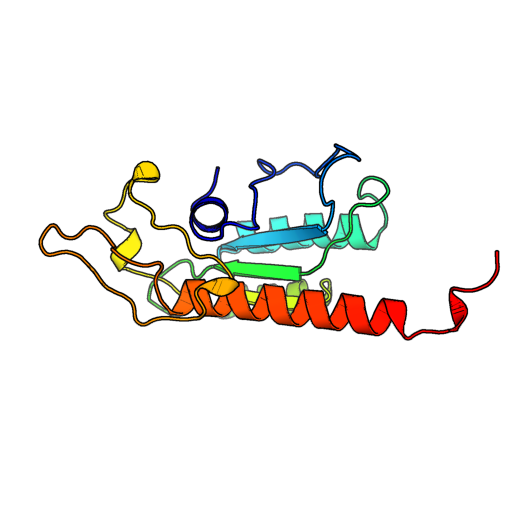.88 153 ALA A CA 1
ATOM 1130 C C . ALA A 1 153 ? -2.429 9.670 21.100 1.00 86.88 153 ALA A C 1
ATOM 1132 O O . ALA A 1 153 ? -3.305 9.755 21.951 1.00 86.88 153 ALA A O 1
ATOM 1133 N N . HIS A 1 154 ? -1.141 9.508 21.435 1.00 78.12 154 HIS A N 1
ATOM 1134 C CA . HIS A 1 154 ? -0.684 9.489 22.836 1.00 78.12 154 HIS A CA 1
ATOM 1135 C C . HIS A 1 154 ? -0.538 10.889 23.446 1.00 78.12 154 HIS A C 1
ATOM 1137 O O . HIS A 1 154 ? -0.461 11.009 24.667 1.00 78.12 154 HIS A O 1
ATOM 1143 N N . SER A 1 155 ? -0.424 11.929 22.618 1.00 74.06 155 SER A N 1
ATOM 1144 C CA . SER A 1 155 ? -0.227 13.311 23.069 1.00 74.06 155 SER A CA 1
ATOM 1145 C C . SER A 1 155 ? -1.530 14.099 23.193 1.00 74.06 155 SER A C 1
ATOM 1147 O O . SER A 1 155 ? -1.492 15.213 23.704 1.00 74.06 155 SER A O 1
ATOM 1149 N N . ASP A 1 156 ? -2.669 13.519 22.802 1.00 68.19 156 ASP A N 1
ATOM 1150 C CA . ASP A 1 156 ? -4.001 14.072 23.043 1.00 68.19 156 ASP A CA 1
ATOM 1151 C C . ASP A 1 156 ? -4.456 13.783 24.497 1.00 68.19 156 ASP A C 1
ATOM 1153 O O . ASP A 1 156 ? -4.797 12.641 24.831 1.00 68.19 156 ASP A O 1
ATOM 1157 N N . PRO A 1 157 ? -4.448 14.780 25.409 1.00 55.50 157 PRO A N 1
ATOM 1158 C CA . PRO A 1 157 ? -4.739 14.576 26.830 1.00 55.50 157 PRO A CA 1
ATOM 1159 C C . PRO A 1 157 ? -6.211 14.230 27.110 1.00 55.50 157 PRO A C 1
ATOM 1161 O O . PRO A 1 157 ? -6.550 13.897 28.246 1.00 55.50 157 PRO A O 1
ATOM 1164 N N . SER A 1 158 ? -7.089 14.259 26.103 1.00 59.22 158 SER A N 1
ATOM 1165 C CA . SER A 1 158 ? -8.508 13.919 26.250 1.00 59.22 158 SER A CA 1
ATOM 1166 C C . SER A 1 158 ? -8.804 12.415 26.385 1.00 59.22 158 SER A C 1
ATOM 1168 O O . SER A 1 158 ? -9.955 12.062 26.626 1.00 59.22 158 SER A O 1
ATOM 1170 N N . GLN A 1 159 ? -7.804 11.523 26.296 1.00 51.00 159 GLN A N 1
ATOM 1171 C CA . GLN A 1 159 ? -7.986 10.077 26.542 1.00 51.00 159 GLN A CA 1
ATOM 1172 C C . GLN A 1 159 ? -7.714 9.615 27.986 1.00 51.00 159 GLN A C 1
ATOM 1174 O O . GLN A 1 159 ? -7.884 8.435 28.290 1.00 51.00 159 GLN A O 1
ATOM 1179 N N . THR A 1 160 ? -7.349 10.512 28.908 1.00 42.59 160 THR A N 1
ATOM 1180 C CA . THR A 1 160 ? -7.394 10.198 30.347 1.00 42.59 160 THR A CA 1
ATOM 1181 C C . THR A 1 160 ? -8.727 10.680 30.903 1.00 42.59 160 THR A C 1
ATOM 1183 O O . THR A 1 160 ? -8.841 11.848 31.248 1.00 42.59 160 THR A O 1
ATOM 1186 N N . VAL A 1 161 ? -9.725 9.792 30.925 1.00 42.16 161 VAL A N 1
ATOM 1187 C CA . VAL A 1 161 ? -10.881 9.691 31.847 1.00 42.16 161 VAL A CA 1
ATOM 1188 C C . VAL A 1 161 ? -12.032 9.023 31.086 1.00 42.16 161 VAL A C 1
ATOM 1190 O O . VAL A 1 161 ? -12.754 9.673 30.333 1.00 42.16 161 VAL A O 1
ATOM 1193 N N . ALA A 1 162 ? -12.189 7.719 31.313 1.00 35.66 162 ALA A N 1
ATOM 1194 C CA . ALA A 1 162 ? -13.465 7.014 31.452 1.00 35.66 162 ALA A CA 1
ATOM 1195 C C . ALA A 1 162 ? -13.191 5.639 32.073 1.00 35.66 162 ALA A C 1
ATOM 1197 O O . ALA A 1 162 ? -12.322 4.919 31.531 1.00 35.66 162 ALA A O 1
#

Mean predicted aligned error: 5.16 Å

Solvent-accessible surface area (backbone atoms only — not comparable to full-atom values): 9590 Å² total; per-residue (Å²): 129,47,74,65,31,56,31,30,63,92,47,74,61,55,88,93,48,80,72,77,60,84,91,47,85,33,73,39,69,49,75,23,44,57,42,65,71,34,42,49,53,47,37,53,54,41,48,37,45,74,73,62,69,51,63,91,79,54,39,76,52,23,35,35,39,29,48,71,47,89,62,84,64,58,68,67,42,55,53,49,44,54,62,48,33,73,68,33,85,33,72,47,71,38,73,56,61,76,86,55,73,87,54,54,80,92,56,58,30,64,38,48,78,91,71,58,72,47,78,62,38,63,45,98,85,70,49,46,71,35,40,48,31,69,57,38,43,50,54,43,52,52,54,52,52,55,51,49,54,50,51,52,64,72,67,48,74,83,76,76,81,133

InterPro domains:
  IPR046609 Protein of unknown function DUF6668 [PF20373] (22-99)

Foldseek 3Di:
DDLLQLAEVVHDDPVPDQDDDPVDQLEDEQEFELDPVRLVVLLVVLVCVVVVVHPPNRHHAFYEYEYPDQDDRDPVSVVSSVVSRVSHNDYYYQYDDPLCVVDDSVLRHYDYLVVAQDDWDADPVSGTPHHHSSSSVRSNVSVVVVVVVVVVVVPPPVPPDD

Nearest PDB structures (foldseek):
  1wxi-assembly1_A-2  TM=5.182E-01  e=1.308E+00  Escherichia coli
  5wp0-assembly1_B  TM=5.016E-01  e=1.079E+00  Aliivibrio fischeri ES114
  5wp0-assembly1_A  TM=4.922E-01  e=1.690E+00  Aliivibrio fischeri ES114
  5lqd-assembly2_B  TM=3.552E-01  e=1.150E+00  Streptomyces venezuelae ATCC 10712
  2yc4-assembly1_D  TM=4.289E-01  e=6.921E+00  Chlamydomonas reinhardtii

pLDDT: mean 90.91, std 10.49, range [35.66, 98.5]

Radius of gyration: 17.0 Å; Cα contacts (8 Å, |Δi|>4): 219; chains: 1; bounding box: 45×32×50 Å

Secondary structure (DSSP, 8-state):
--HHHHHBTT----TTS----TTS--EEEEEEESSHHHHHHHHHHHHHHHTT-SPTT-EEEEEEEE-SSSSPPPHHHHHHHHHHHTTSSEEEEEPP-GGGTT--GGG---B-GGG------B-TTS-BSS--HHHHHHHHHHHHHHHHHHHHHHH-GGGS--